Protein AF-A0A813EES3-F1 (afdb_monomer_lite)

Structure (mmCIF, N/CA/C/O backbone):
data_AF-A0A813EES3-F1
#
_entry.id   AF-A0A813EES3-F1
#
loop_
_atom_site.group_PDB
_atom_site.id
_atom_site.type_symbol
_atom_site.label_atom_id
_atom_site.label_alt_id
_atom_site.label_comp_id
_atom_site.label_asym_id
_atom_site.label_entity_id
_atom_site.label_seq_id
_atom_site.pdbx_PDB_ins_code
_atom_site.Cartn_x
_atom_site.Cartn_y
_atom_site.Cartn_z
_atom_site.occupancy
_atom_site.B_iso_or_equiv
_atom_site.auth_seq_id
_atom_site.auth_comp_id
_atom_site.auth_asym_id
_atom_site.auth_atom_id
_atom_site.pdbx_PDB_model_num
ATOM 1 N N . ALA A 1 1 ? 25.832 -0.427 9.558 1.00 62.94 1 ALA A N 1
ATOM 2 C CA . ALA A 1 1 ? 24.794 -1.288 8.949 1.00 62.94 1 ALA A CA 1
ATOM 3 C C . ALA A 1 1 ? 24.443 -0.876 7.512 1.00 62.94 1 ALA A C 1
ATOM 5 O O . ALA A 1 1 ? 24.425 -1.742 6.654 1.00 62.94 1 ALA A O 1
ATOM 6 N N . TYR A 1 2 ? 24.227 0.412 7.209 1.00 74.06 2 TYR A N 1
ATOM 7 C CA . TYR A 1 2 ? 23.695 0.846 5.900 1.00 74.06 2 TYR A CA 1
ATOM 8 C C . TYR A 1 2 ? 24.726 1.244 4.830 1.00 74.06 2 TYR A C 1
ATOM 10 O O . TYR A 1 2 ? 24.347 1.610 3.726 1.00 74.06 2 TYR A O 1
ATOM 18 N N . GLN A 1 3 ? 26.027 1.151 5.116 1.00 77.00 3 GLN A N 1
ATOM 19 C CA . GLN A 1 3 ? 27.088 1.661 4.231 1.00 77.00 3 GLN A CA 1
ATOM 20 C C . GLN A 1 3 ? 27.176 0.935 2.871 1.00 77.00 3 GLN A C 1
ATOM 22 O O . GLN A 1 3 ? 27.699 1.491 1.913 1.00 77.00 3 GLN A O 1
ATOM 27 N N . MET A 1 4 ? 26.636 -0.287 2.783 1.00 81.75 4 MET A N 1
ATOM 28 C CA . MET A 1 4 ? 26.592 -1.101 1.560 1.00 81.75 4 MET A CA 1
ATOM 29 C C . MET A 1 4 ? 25.193 -1.180 0.927 1.00 81.75 4 MET A C 1
ATOM 31 O O . MET A 1 4 ? 25.027 -1.849 -0.094 1.00 81.75 4 MET A O 1
ATOM 35 N N . ALA A 1 5 ? 24.181 -0.536 1.520 1.00 79.38 5 ALA A N 1
ATOM 36 C CA . ALA A 1 5 ? 22.830 -0.546 0.975 1.00 79.38 5 ALA A CA 1
ATOM 37 C C . ALA A 1 5 ? 22.807 0.258 -0.330 1.00 79.38 5 ALA A C 1
ATOM 39 O O . ALA A 1 5 ? 23.158 1.436 -0.356 1.00 79.38 5 ALA A O 1
ATOM 40 N N . LYS A 1 6 ? 22.415 -0.390 -1.428 1.00 83.69 6 LYS A N 1
ATOM 41 C CA . LYS A 1 6 ? 22.289 0.261 -2.732 1.00 83.69 6 LYS A CA 1
ATOM 42 C C . LYS A 1 6 ? 20.829 0.573 -2.999 1.00 83.69 6 LYS A C 1
ATOM 44 O O . LYS A 1 6 ? 19.969 -0.285 -2.814 1.00 83.69 6 LYS A O 1
ATOM 49 N N . THR A 1 7 ? 20.563 1.785 -3.474 1.00 87.06 7 THR A N 1
ATOM 50 C CA . THR A 1 7 ? 19.228 2.168 -3.930 1.00 87.06 7 THR A CA 1
ATOM 51 C C . THR A 1 7 ? 18.819 1.282 -5.110 1.00 87.06 7 THR A C 1
ATOM 53 O O . THR A 1 7 ? 19.596 1.146 -6.060 1.00 87.06 7 THR A O 1
ATOM 56 N N . PRO A 1 8 ? 17.622 0.677 -5.088 1.00 89.12 8 PRO A N 1
ATOM 57 C CA . PRO A 1 8 ? 17.163 -0.170 -6.177 1.00 89.12 8 PRO A CA 1
ATOM 58 C C . PRO A 1 8 ? 16.647 0.675 -7.349 1.00 89.12 8 PRO A C 1
ATOM 60 O O . PRO A 1 8 ? 15.485 1.076 -7.390 1.00 89.12 8 PRO A O 1
ATOM 63 N N . PHE A 1 9 ? 17.512 0.926 -8.330 1.00 92.31 9 PHE A N 1
ATOM 64 C CA . PHE A 1 9 ? 17.170 1.616 -9.576 1.00 92.31 9 PHE A CA 1
ATOM 65 C C . PHE A 1 9 ? 17.667 0.833 -10.796 1.00 92.31 9 PHE A C 1
ATOM 67 O O . PHE A 1 9 ? 18.592 0.024 -10.700 1.00 92.31 9 PHE A O 1
ATOM 74 N N . ILE A 1 10 ? 17.063 1.091 -11.952 1.00 92.25 10 ILE A N 1
ATOM 75 C CA . ILE A 1 10 ? 17.519 0.610 -13.259 1.00 92.25 10 ILE A CA 1
ATOM 76 C C . ILE A 1 10 ? 17.989 1.785 -14.119 1.00 92.25 10 ILE A C 1
ATOM 78 O O . ILE A 1 10 ? 17.533 2.919 -13.952 1.00 92.25 10 ILE A O 1
ATOM 82 N N . ARG A 1 11 ? 18.917 1.513 -15.040 1.00 94.62 11 ARG A N 1
ATOM 83 C CA . ARG A 1 11 ? 19.349 2.463 -16.073 1.00 94.62 11 ARG A CA 1
ATOM 84 C C . ARG A 1 11 ? 18.570 2.199 -17.355 1.00 94.62 11 ARG A C 1
ATOM 86 O O . ARG A 1 11 ? 18.394 1.047 -17.741 1.00 94.62 11 ARG A O 1
ATOM 93 N N . THR A 1 12 ? 18.139 3.261 -18.013 1.00 89.88 12 THR A N 1
ATOM 94 C CA . THR A 1 12 ? 17.438 3.235 -19.297 1.00 89.88 12 THR A CA 1
ATOM 95 C C . THR A 1 12 ? 18.157 4.154 -20.283 1.00 89.88 12 THR A C 1
ATOM 97 O O . THR A 1 12 ? 19.022 4.942 -19.898 1.00 89.88 12 THR A O 1
ATOM 100 N N . ASN A 1 13 ? 17.759 4.117 -21.556 1.00 91.19 13 ASN A N 1
ATOM 101 C CA . ASN A 1 13 ? 18.277 5.043 -22.570 1.00 91.19 13 ASN A CA 1
ATOM 102 C C . ASN A 1 13 ? 17.920 6.518 -22.283 1.00 91.19 13 ASN A C 1
ATOM 104 O O . ASN A 1 13 ? 18.444 7.405 -22.946 1.00 91.19 13 ASN A O 1
ATOM 108 N N . GLN A 1 14 ? 17.013 6.778 -21.334 1.00 90.94 14 GLN A N 1
ATOM 109 C CA . GLN A 1 14 ? 16.528 8.111 -20.959 1.00 90.94 14 GLN A CA 1
ATOM 110 C C . GLN A 1 14 ? 17.001 8.552 -19.561 1.00 90.94 14 GLN A C 1
ATOM 112 O O . GLN A 1 14 ? 16.668 9.650 -19.127 1.00 90.94 14 GLN A O 1
ATOM 117 N N . GLY A 1 15 ? 17.762 7.722 -18.834 1.00 91.75 15 GLY A N 1
ATOM 118 C CA . GLY A 1 15 ? 18.261 8.056 -17.498 1.00 91.75 15 GLY A CA 1
ATOM 119 C C . GLY A 1 15 ? 18.135 6.910 -16.496 1.00 91.75 15 GLY A C 1
ATOM 120 O O . GLY A 1 15 ? 18.504 5.773 -16.787 1.00 91.75 15 GLY A O 1
ATOM 121 N N . VAL A 1 16 ? 17.661 7.216 -15.286 1.00 91.25 16 VAL A N 1
ATOM 122 C CA . VAL A 1 16 ? 17.441 6.239 -14.207 1.00 91.25 16 VAL A CA 1
ATOM 123 C C . VAL A 1 16 ? 15.991 6.265 -13.745 1.00 91.25 16 VAL A C 1
ATOM 125 O O . VAL A 1 16 ? 15.366 7.321 -13.717 1.00 91.25 16 VAL A O 1
ATOM 128 N N . MET A 1 17 ? 15.465 5.110 -13.352 1.00 87.88 17 MET A N 1
ATOM 129 C CA . MET A 1 17 ? 14.155 4.999 -12.705 1.00 87.88 17 MET A CA 1
ATOM 130 C C . MET A 1 17 ? 14.199 3.954 -11.583 1.00 87.88 17 MET A C 1
ATOM 132 O O . MET A 1 17 ? 15.073 3.080 -11.619 1.00 87.88 17 MET A O 1
ATOM 136 N N . PRO A 1 18 ? 13.290 4.007 -10.590 1.00 88.62 18 PRO A N 1
ATOM 137 C CA . PRO A 1 18 ? 13.173 2.955 -9.583 1.00 88.62 18 PRO A CA 1
ATOM 138 C C . PRO A 1 18 ? 13.008 1.586 -10.244 1.00 88.62 18 PRO A C 1
ATOM 140 O O . PRO A 1 18 ? 12.364 1.475 -11.285 1.00 88.62 18 PRO A O 1
ATOM 143 N N . ASN A 1 19 ? 13.600 0.544 -9.661 1.00 91.00 19 ASN A N 1
ATOM 144 C CA . ASN A 1 19 ? 13.419 -0.812 -10.167 1.00 91.00 19 ASN A CA 1
ATOM 145 C C . ASN A 1 19 ? 12.031 -1.333 -9.738 1.00 91.00 19 ASN A C 1
ATOM 147 O O . ASN A 1 19 ? 11.871 -1.645 -8.556 1.00 91.00 19 ASN A O 1
ATOM 151 N N . PRO A 1 20 ? 11.054 -1.476 -10.658 1.00 88.88 20 PRO A N 1
ATOM 152 C CA . PRO A 1 20 ? 9.686 -1.869 -10.306 1.00 88.88 20 PRO A CA 1
ATOM 153 C C . PRO A 1 20 ? 9.598 -3.295 -9.750 1.00 88.88 20 PRO A C 1
ATOM 155 O O . PRO A 1 20 ? 8.639 -3.631 -9.066 1.00 88.88 20 PRO A O 1
ATOM 158 N N . ASN A 1 21 ? 10.608 -4.124 -10.027 1.00 89.44 21 ASN A N 1
ATOM 159 C CA . ASN A 1 21 ? 10.651 -5.532 -9.642 1.00 89.44 21 ASN A CA 1
ATOM 160 C C . ASN A 1 21 ? 11.487 -5.775 -8.378 1.00 89.44 21 ASN A C 1
ATOM 162 O O . ASN A 1 21 ? 11.695 -6.921 -7.984 1.00 89.44 21 ASN A O 1
ATOM 166 N N . HIS A 1 22 ? 12.043 -4.725 -7.768 1.00 91.06 22 HIS A N 1
ATOM 167 C CA . HIS A 1 22 ? 12.802 -4.892 -6.538 1.00 91.06 22 HIS A CA 1
ATOM 168 C C . HIS A 1 22 ? 11.862 -5.081 -5.349 1.00 91.06 22 HIS A C 1
ATOM 170 O O . HIS A 1 22 ? 10.852 -4.395 -5.239 1.00 91.06 22 HIS A O 1
ATOM 176 N N . ARG A 1 23 ? 12.255 -5.938 -4.404 1.00 89.75 23 ARG A N 1
ATOM 177 C CA . ARG A 1 23 ? 11.426 -6.325 -3.258 1.00 89.75 23 ARG A CA 1
ATOM 178 C C . ARG A 1 23 ? 10.936 -5.150 -2.404 1.00 89.75 23 ARG A C 1
ATOM 180 O O . ARG A 1 23 ? 9.786 -5.128 -2.006 1.00 89.75 23 ARG A O 1
ATOM 187 N N . VAL A 1 24 ? 11.790 -4.148 -2.178 1.00 86.62 24 VAL A N 1
ATOM 188 C CA . VAL A 1 24 ? 11.402 -2.895 -1.486 1.00 86.62 24 VAL A CA 1
ATOM 189 C C . VAL A 1 24 ? 10.234 -2.194 -2.186 1.00 86.62 24 VAL A C 1
ATOM 191 O O . VAL A 1 24 ? 9.426 -1.561 -1.533 1.00 86.62 24 VAL A O 1
ATOM 194 N N . VAL A 1 25 ? 10.121 -2.303 -3.510 1.00 86.69 25 VAL A N 1
ATOM 195 C CA . VAL A 1 25 ? 8.997 -1.722 -4.253 1.00 86.69 25 VAL A CA 1
ATOM 196 C C . VAL A 1 25 ? 7.794 -2.662 -4.235 1.00 86.69 25 VAL A C 1
ATOM 198 O O . VAL A 1 25 ? 6.679 -2.224 -3.984 1.00 86.69 25 VAL A O 1
ATOM 201 N N . THR A 1 26 ? 7.984 -3.955 -4.488 1.00 87.19 26 THR A N 1
ATOM 202 C CA . THR A 1 26 ? 6.850 -4.884 -4.592 1.00 87.19 26 THR A CA 1
ATOM 203 C C . THR A 1 26 ? 6.183 -5.156 -3.245 1.00 87.19 26 THR A C 1
ATOM 205 O O . THR A 1 26 ? 4.955 -5.130 -3.160 1.00 87.19 26 THR A O 1
ATOM 208 N N . ASP A 1 27 ? 6.972 -5.375 -2.194 1.00 89.44 27 ASP A N 1
ATOM 209 C CA . ASP A 1 27 ? 6.471 -5.787 -0.882 1.00 89.44 27 ASP A CA 1
ATOM 210 C C . ASP A 1 27 ? 5.969 -4.577 -0.086 1.00 89.44 27 ASP A C 1
ATOM 212 O O . ASP A 1 27 ? 4.846 -4.610 0.417 1.00 89.44 27 ASP A O 1
ATOM 216 N N . ASP A 1 28 ? 6.742 -3.484 -0.015 1.00 88.62 28 ASP A N 1
ATOM 217 C CA . ASP A 1 28 ? 6.363 -2.331 0.817 1.00 88.62 28 ASP A CA 1
ATOM 218 C C . ASP A 1 28 ? 5.110 -1.626 0.284 1.00 88.62 28 ASP A C 1
ATOM 220 O O . ASP A 1 28 ? 4.402 -0.983 1.053 1.00 88.62 28 ASP A O 1
ATOM 224 N N . ILE A 1 29 ? 4.790 -1.755 -1.008 1.00 90.44 29 ILE A N 1
ATOM 225 C CA . ILE A 1 29 ? 3.579 -1.159 -1.580 1.00 90.44 29 ILE A CA 1
ATOM 226 C C . ILE A 1 29 ? 2.374 -2.063 -1.362 1.00 90.44 29 ILE A C 1
ATOM 228 O O . ILE A 1 29 ? 1.405 -1.636 -0.731 1.00 90.44 29 ILE A O 1
ATOM 232 N N . GLY A 1 30 ? 2.423 -3.302 -1.857 1.00 87.44 30 GLY A N 1
ATOM 233 C CA . GLY A 1 30 ? 1.277 -4.205 -1.791 1.00 87.44 30 GLY A CA 1
ATOM 234 C C . GLY A 1 30 ? 0.988 -4.690 -0.370 1.00 87.44 30 GLY A C 1
ATOM 235 O O . GLY A 1 30 ? -0.152 -4.647 0.086 1.00 87.44 30 GLY A O 1
ATOM 236 N N . TRP A 1 31 ? 2.021 -5.135 0.345 1.00 87.88 31 TRP A N 1
ATOM 237 C CA . TRP A 1 31 ? 1.889 -5.749 1.672 1.00 87.88 31 TRP A CA 1
ATOM 238 C C . TRP A 1 31 ? 2.209 -4.780 2.818 1.00 87.88 31 TRP A C 1
ATOM 240 O O . TRP A 1 31 ? 1.923 -5.089 3.972 1.00 87.88 31 TRP A O 1
ATOM 250 N N . GLY A 1 32 ? 2.766 -3.605 2.515 1.00 92.19 32 GLY A N 1
ATOM 251 C CA . GLY A 1 32 ? 2.981 -2.522 3.474 1.00 92.19 32 GLY A CA 1
ATOM 252 C C . GLY A 1 32 ? 1.902 -1.443 3.382 1.00 92.19 32 GLY A C 1
ATOM 253 O O . GLY A 1 32 ? 0.924 -1.454 4.128 1.00 92.19 32 GLY A O 1
ATOM 254 N N . LEU A 1 33 ? 2.075 -0.489 2.466 1.00 94.94 33 LEU A N 1
ATOM 255 C CA . LEU A 1 33 ? 1.247 0.713 2.377 1.00 94.94 33 LEU A CA 1
ATOM 256 C C . LEU A 1 33 ? -0.226 0.406 2.092 1.00 94.94 33 LEU A C 1
ATOM 258 O O . LEU A 1 33 ? -1.091 0.974 2.755 1.00 94.94 33 LEU A O 1
ATOM 262 N N . CYS A 1 34 ? -0.540 -0.492 1.152 1.00 95.50 34 CYS A N 1
ATOM 263 C CA . CYS A 1 34 ? -1.938 -0.829 0.866 1.00 95.50 34 CYS A CA 1
ATOM 264 C C . CYS A 1 34 ? -2.610 -1.534 2.053 1.00 95.50 34 CYS A C 1
ATOM 266 O O . CYS A 1 34 ? -3.767 -1.248 2.356 1.00 95.50 34 CYS A O 1
ATOM 268 N N . ALA A 1 35 ? -1.886 -2.395 2.774 1.00 93.81 35 ALA A N 1
ATOM 269 C CA . ALA A 1 35 ? -2.400 -3.036 3.982 1.00 93.81 35 ALA A CA 1
ATOM 270 C C . ALA A 1 35 ? -2.692 -2.006 5.092 1.00 93.81 35 ALA A C 1
ATOM 272 O O . ALA A 1 35 ? -3.766 -2.027 5.692 1.00 93.81 35 ALA A O 1
ATOM 273 N N . LEU A 1 36 ? -1.787 -1.046 5.315 1.00 94.06 36 LEU A N 1
ATOM 274 C CA . LEU A 1 36 ? -1.988 0.037 6.286 1.00 94.06 36 LEU A CA 1
ATOM 275 C C . LEU A 1 36 ? -3.172 0.938 5.920 1.00 94.06 36 LEU A C 1
ATOM 277 O O . LEU A 1 36 ? -3.973 1.282 6.789 1.00 94.06 36 LEU A O 1
ATOM 281 N N . VAL A 1 37 ? -3.320 1.287 4.640 1.00 95.06 37 VAL A N 1
ATOM 282 C CA . VAL A 1 37 ? -4.474 2.062 4.160 1.00 95.06 37 VAL A CA 1
ATOM 283 C C . VAL A 1 37 ? -5.775 1.271 4.324 1.00 95.06 37 VAL A C 1
ATOM 285 O O . VAL A 1 37 ? -6.786 1.852 4.701 1.00 95.06 37 VAL A O 1
ATOM 288 N N . SER A 1 38 ? -5.763 -0.048 4.120 1.00 94.38 38 SER A N 1
ATOM 289 C CA . SER A 1 38 ? -6.938 -0.892 4.358 1.00 94.38 38 SER A CA 1
ATOM 290 C C . SER A 1 38 ? -7.351 -0.917 5.830 1.00 94.38 38 SER A C 1
ATOM 292 O O . SER A 1 38 ? -8.534 -0.759 6.129 1.00 94.38 38 SER A O 1
ATOM 294 N N . ILE A 1 39 ? -6.395 -1.035 6.758 1.00 91.94 39 ILE A N 1
ATOM 295 C CA . ILE A 1 39 ? -6.662 -0.917 8.202 1.00 91.94 39 ILE A CA 1
ATOM 296 C C . ILE A 1 39 ? -7.272 0.451 8.521 1.00 91.94 39 ILE A C 1
ATOM 298 O O . ILE A 1 39 ? -8.280 0.530 9.220 1.00 91.94 39 ILE A O 1
ATOM 302 N N . ALA A 1 40 ? -6.689 1.521 7.986 1.00 92.00 40 ALA A N 1
ATOM 303 C CA . ALA A 1 40 ? -7.167 2.882 8.188 1.00 92.00 40 ALA A CA 1
ATOM 304 C C . ALA A 1 40 ? -8.617 3.074 7.699 1.00 92.00 40 ALA A C 1
ATOM 306 O O . ALA A 1 40 ? -9.473 3.505 8.466 1.00 92.00 40 ALA A O 1
ATOM 307 N N . GLU A 1 41 ? -8.945 2.639 6.476 1.00 91.25 41 GLU A N 1
ATOM 308 C CA . GLU A 1 41 ? -10.317 2.712 5.942 1.00 91.25 41 GLU A CA 1
ATOM 309 C C . GLU A 1 41 ? -11.333 1.959 6.824 1.00 91.25 41 GLU A C 1
ATOM 311 O O . GLU A 1 41 ? -12.481 2.383 6.963 1.00 91.25 41 GLU A O 1
ATOM 316 N N . ARG A 1 42 ? -10.925 0.857 7.467 1.00 89.06 42 ARG A N 1
ATOM 317 C CA . ARG A 1 42 ? -11.768 0.102 8.413 1.00 89.06 42 ARG A CA 1
ATOM 318 C C . ARG A 1 42 ? -11.964 0.825 9.746 1.00 89.06 42 ARG A C 1
ATOM 320 O O . ARG A 1 42 ? -13.066 0.810 10.300 1.00 89.06 42 ARG A O 1
ATOM 327 N N . LEU A 1 43 ? -10.918 1.463 10.258 1.00 87.38 43 LEU A N 1
ATOM 328 C CA . LEU A 1 43 ? -10.991 2.286 11.465 1.00 87.38 43 LEU A CA 1
ATOM 329 C C . LEU A 1 43 ? -11.892 3.512 11.253 1.00 87.38 43 LEU A C 1
ATOM 331 O O . LEU A 1 43 ? -12.696 3.822 12.133 1.00 87.38 43 LEU A O 1
ATOM 335 N N . GLU A 1 44 ? -11.858 4.126 10.068 1.00 87.25 44 GLU A N 1
ATOM 336 C CA . GLU A 1 44 ? -12.748 5.237 9.702 1.00 87.25 44 GLU A CA 1
ATOM 337 C C . GLU A 1 44 ? -14.226 4.833 9.720 1.00 87.25 44 GLU A C 1
ATOM 339 O O . GLU A 1 44 ? -15.052 5.567 10.263 1.00 87.25 44 GLU A O 1
ATOM 344 N N . VAL A 1 45 ? -14.570 3.638 9.216 1.00 85.62 45 VAL A N 1
ATOM 345 C CA . VAL A 1 45 ? -15.938 3.080 9.320 1.00 85.62 45 VAL A CA 1
ATOM 346 C C . VAL A 1 45 ? -16.378 2.931 10.782 1.00 85.62 45 VAL A C 1
ATOM 348 O O . VAL A 1 45 ? -17.563 3.042 11.087 1.00 85.62 45 VAL A O 1
ATOM 351 N N . SER A 1 46 ? -15.424 2.729 11.692 1.00 83.44 46 SER A N 1
ATOM 352 C CA 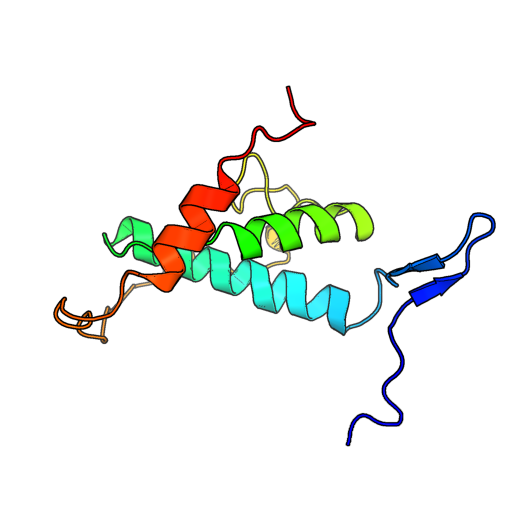. SER A 1 46 ? -15.659 2.613 13.135 1.00 83.44 46 SER A CA 1
ATOM 353 C C . SER A 1 46 ? -15.598 3.962 13.873 1.00 83.44 46 SER A C 1
ATOM 355 O O . SER A 1 46 ? -15.640 3.993 15.102 1.00 83.44 46 SER A O 1
ATOM 357 N N . GLY A 1 47 ? -15.495 5.082 13.148 1.00 82.69 47 GLY A N 1
ATOM 358 C CA . GLY A 1 47 ? -15.469 6.438 13.704 1.00 82.69 47 GLY A CA 1
ATOM 359 C C . GLY A 1 47 ? -14.100 6.916 14.198 1.00 82.69 47 GLY A C 1
ATOM 360 O O . GLY A 1 47 ? -14.020 7.966 14.835 1.00 82.69 47 GLY A O 1
ATOM 361 N N . ILE A 1 48 ? -13.020 6.182 13.918 1.00 84.31 48 ILE A N 1
ATOM 362 C CA . ILE A 1 48 ? -11.651 6.574 14.272 1.00 84.31 48 ILE A CA 1
ATOM 363 C C . ILE A 1 48 ? -11.004 7.224 13.049 1.00 84.31 48 ILE A C 1
ATOM 365 O O . ILE A 1 48 ? -10.760 6.562 12.047 1.00 84.31 48 ILE A O 1
ATOM 369 N N . SER A 1 49 ? -10.712 8.523 13.138 1.00 86.62 49 SER A N 1
ATOM 370 C CA . SER A 1 49 ? -10.041 9.249 12.055 1.00 86.62 49 SER A CA 1
ATOM 371 C C . SER A 1 49 ? -8.597 8.775 11.886 1.00 86.62 49 SER A C 1
ATOM 373 O O . SER A 1 49 ? -7.824 8.764 12.849 1.00 86.62 49 SER A O 1
ATOM 375 N N . THR A 1 50 ? -8.229 8.407 10.660 1.00 88.31 50 THR A N 1
ATOM 376 C CA . THR A 1 50 ? -6.892 7.913 10.315 1.00 88.31 50 THR A CA 1
ATOM 377 C C . THR A 1 50 ? -6.371 8.615 9.061 1.00 88.31 50 THR A C 1
ATOM 379 O O . THR A 1 50 ? -6.610 8.156 7.943 1.00 88.31 50 THR A O 1
ATOM 382 N N . PRO A 1 51 ? -5.638 9.729 9.202 1.00 89.56 51 PRO A N 1
ATOM 383 C CA . PRO A 1 51 ? -5.142 10.466 8.050 1.00 89.56 51 PRO A CA 1
ATOM 384 C C . PRO A 1 51 ? -4.146 9.619 7.254 1.00 89.56 51 PRO A C 1
ATOM 386 O O . PRO A 1 51 ? -3.151 9.113 7.775 1.00 89.56 51 PRO A O 1
ATOM 389 N N . THR A 1 52 ? -4.438 9.437 5.966 1.00 93.62 52 THR A N 1
ATOM 390 C CA . THR A 1 52 ? -3.709 8.519 5.072 1.00 93.62 52 THR A CA 1
ATOM 391 C C . THR A 1 52 ? -3.141 9.206 3.832 1.00 93.62 52 THR A C 1
ATOM 393 O O . THR A 1 52 ? -2.622 8.535 2.939 1.00 93.62 52 THR A O 1
ATOM 396 N N . THR A 1 53 ? -3.190 10.539 3.777 1.00 90.56 53 THR A N 1
ATOM 397 C CA . THR A 1 53 ? -2.852 11.355 2.602 1.00 90.56 53 THR A CA 1
ATOM 398 C C . THR A 1 53 ? -1.482 11.006 2.013 1.00 90.56 53 THR A C 1
ATOM 400 O O . THR A 1 53 ? -1.386 10.655 0.838 1.00 90.56 53 THR A O 1
ATOM 403 N N . MET A 1 54 ? -0.429 10.990 2.840 1.00 91.94 54 MET A N 1
ATOM 404 C CA . MET A 1 54 ? 0.935 10.658 2.397 1.00 91.94 54 MET A CA 1
ATOM 405 C C . MET A 1 54 ? 1.073 9.212 1.905 1.00 91.94 54 MET A C 1
ATOM 407 O O . MET A 1 54 ? 1.726 8.964 0.892 1.00 91.94 54 MET A O 1
ATOM 411 N N . MET A 1 55 ? 0.435 8.249 2.580 1.00 94.31 55 MET A N 1
ATOM 412 C CA . MET A 1 55 ? 0.470 6.844 2.155 1.00 94.31 55 MET A CA 1
ATOM 413 C C . MET A 1 55 ? -0.202 6.669 0.792 1.00 94.31 55 MET A C 1
ATOM 415 O O . MET A 1 55 ? 0.345 5.998 -0.081 1.00 94.31 55 MET A O 1
ATOM 419 N N . ARG A 1 56 ? -1.347 7.327 0.576 1.00 95.00 56 ARG A N 1
ATOM 420 C CA . ARG A 1 56 ? -2.064 7.286 -0.704 1.00 95.00 56 ARG A CA 1
ATOM 421 C C . ARG A 1 56 ? -1.246 7.905 -1.837 1.00 95.00 56 ARG A C 1
ATOM 423 O O . ARG A 1 56 ? -1.153 7.296 -2.897 1.00 95.00 56 ARG A O 1
ATOM 430 N N . MET A 1 57 ? -0.571 9.031 -1.596 1.00 94.06 57 MET A N 1
ATOM 431 C CA . MET A 1 57 ? 0.335 9.641 -2.582 1.00 94.06 57 MET A CA 1
ATOM 432 C C . MET A 1 57 ? 1.485 8.705 -2.982 1.00 94.06 57 MET A C 1
ATOM 434 O O . MET A 1 57 ? 1.812 8.586 -4.164 1.00 94.06 57 MET A O 1
ATOM 438 N N . LEU A 1 58 ? 2.089 8.010 -2.014 1.00 93.50 58 LEU A N 1
ATOM 439 C CA . LEU A 1 58 ? 3.162 7.051 -2.287 1.00 93.50 58 LEU A CA 1
ATOM 440 C C . LEU A 1 58 ? 2.667 5.840 -3.087 1.00 93.50 58 LEU A C 1
ATOM 442 O O . LEU A 1 58 ? 3.375 5.396 -3.994 1.00 93.50 58 LEU A O 1
ATOM 446 N N . ILE A 1 59 ? 1.467 5.329 -2.793 1.00 95.06 59 ILE A N 1
ATOM 447 C CA . ILE A 1 59 ? 0.846 4.239 -3.559 1.00 95.06 59 ILE A CA 1
ATOM 448 C C . ILE A 1 59 ? 0.550 4.697 -4.994 1.00 95.06 59 ILE A C 1
ATOM 450 O O . ILE A 1 59 ? 0.930 4.005 -5.936 1.00 95.06 59 ILE A O 1
ATOM 454 N N . GLU A 1 60 ? -0.053 5.876 -5.180 1.00 94.62 60 GLU A N 1
ATOM 455 C CA . GLU A 1 60 ? -0.377 6.426 -6.506 1.00 94.62 60 GLU A CA 1
ATOM 456 C C . GLU A 1 60 ? 0.866 6.618 -7.385 1.00 94.62 60 GLU A C 1
ATOM 458 O O . GLU A 1 60 ? 0.827 6.382 -8.597 1.00 94.62 60 GLU A O 1
ATOM 463 N N . TRP A 1 61 ? 1.986 7.037 -6.794 1.00 92.75 61 TRP A N 1
ATOM 464 C CA . TRP A 1 61 ? 3.251 7.152 -7.513 1.00 92.75 61 TRP A CA 1
ATOM 465 C C . TRP A 1 61 ? 3.813 5.777 -7.904 1.00 92.75 61 TRP A C 1
ATOM 467 O O . TRP A 1 61 ? 4.153 5.559 -9.070 1.00 92.75 61 TRP A O 1
ATOM 477 N N . HIS A 1 62 ? 3.867 4.825 -6.968 1.00 92.44 62 HIS A N 1
ATOM 478 C CA . HIS A 1 62 ? 4.443 3.504 -7.229 1.00 92.44 62 HIS A CA 1
ATOM 479 C C . HIS A 1 62 ? 3.598 2.645 -8.164 1.00 92.44 62 HIS A C 1
ATOM 481 O O . H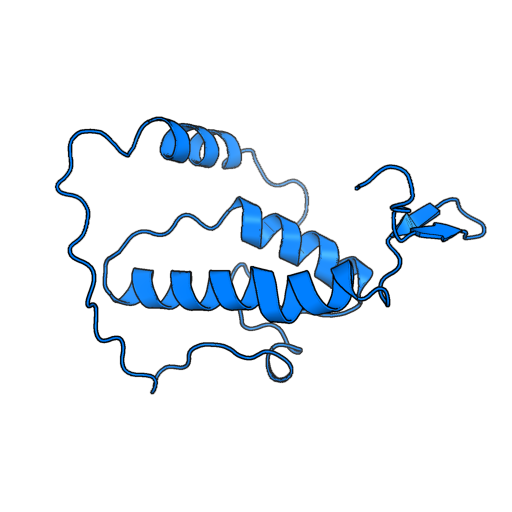IS A 1 62 ? 4.161 1.966 -9.021 1.00 92.44 62 HIS A O 1
ATOM 487 N N . GLN A 1 63 ? 2.267 2.684 -8.061 1.00 93.19 63 GLN A N 1
ATOM 488 C CA . GLN A 1 63 ? 1.400 1.863 -8.909 1.00 93.19 63 GLN A CA 1
ATOM 489 C C . GLN A 1 63 ? 1.622 2.185 -10.400 1.00 93.19 63 GLN A C 1
ATOM 491 O O . GLN A 1 63 ? 1.690 1.275 -11.224 1.00 93.19 63 GLN A O 1
ATOM 496 N N . LYS A 1 64 ? 1.891 3.459 -10.736 1.00 92.56 64 LYS A N 1
ATOM 497 C CA . LYS A 1 64 ? 2.266 3.889 -12.096 1.00 92.56 64 LYS A CA 1
ATOM 498 C C . LYS A 1 64 ? 3.591 3.276 -12.550 1.00 92.56 64 LYS A C 1
ATOM 500 O O . LYS A 1 64 ? 3.687 2.812 -13.681 1.00 92.56 64 LYS A O 1
ATOM 505 N N . ILE A 1 65 ? 4.595 3.244 -11.672 1.00 90.25 65 ILE A N 1
ATOM 506 C CA . ILE A 1 65 ? 5.909 2.637 -11.952 1.00 90.25 65 ILE A CA 1
ATOM 507 C C . ILE A 1 65 ? 5.785 1.122 -12.153 1.00 90.25 65 ILE A C 1
ATOM 509 O O . ILE A 1 65 ? 6.461 0.553 -13.007 1.00 90.25 65 ILE A O 1
ATOM 513 N N . MET A 1 66 ? 4.911 0.476 -11.383 1.00 91.25 66 MET A N 1
ATOM 514 C CA . MET A 1 66 ? 4.673 -0.967 -11.432 1.00 91.25 66 MET A CA 1
ATOM 515 C C . MET A 1 66 ? 3.735 -1.392 -12.572 1.00 91.25 66 MET A C 1
ATOM 517 O O . MET A 1 66 ? 3.608 -2.586 -12.828 1.00 91.25 66 MET A O 1
ATOM 521 N N . GLY A 1 67 ? 3.057 -0.449 -13.238 1.00 93.06 67 GLY A N 1
ATOM 522 C CA . GLY A 1 67 ? 2.012 -0.757 -14.220 1.00 93.06 67 GLY A CA 1
ATOM 523 C C . GLY A 1 67 ? 0.750 -1.377 -13.606 1.00 93.06 67 GLY A C 1
ATOM 524 O O . GLY A 1 67 ? 0.000 -2.061 -14.304 1.00 93.06 67 GLY A O 1
ATOM 525 N N . LYS A 1 68 ? 0.520 -1.141 -12.311 1.00 93.81 68 LYS A N 1
ATOM 526 C CA . LYS A 1 68 ? -0.607 -1.663 -11.531 1.00 93.81 68 LYS A CA 1
ATOM 527 C C . LYS A 1 68 ? -1.554 -0.544 -11.109 1.00 93.81 68 LYS A C 1
ATOM 529 O O . LYS A 1 68 ? -1.223 0.640 -11.166 1.00 93.81 68 LYS A O 1
ATOM 534 N N . GLU A 1 69 ? -2.734 -0.918 -10.650 1.00 95.88 69 GLU A N 1
ATOM 535 C CA . GLU A 1 69 ? -3.731 -0.013 -10.104 1.00 95.88 69 GLU A CA 1
ATOM 536 C C . GLU A 1 69 ? -4.329 -0.606 -8.826 1.00 95.88 69 GLU A C 1
ATOM 538 O O . GLU A 1 69 ? -5.159 -1.515 -8.859 1.00 95.88 69 GLU A O 1
ATOM 543 N N . TYR A 1 70 ? -3.887 -0.062 -7.690 1.00 96.06 70 TYR A N 1
ATOM 544 C CA . TYR A 1 70 ? -4.383 -0.411 -6.358 1.00 96.06 70 TYR A CA 1
ATOM 545 C C . TYR A 1 70 ? -5.342 0.662 -5.831 1.00 96.06 70 TYR A C 1
ATOM 547 O O . TYR A 1 70 ? -6.448 0.353 -5.384 1.00 96.06 70 TYR A O 1
ATOM 555 N N . LEU A 1 71 ? -4.963 1.940 -5.934 1.00 96.00 71 LEU A N 1
ATOM 556 C CA . LEU A 1 71 ? -5.870 3.052 -5.665 1.00 96.00 71 LEU A CA 1
ATOM 557 C C . LEU A 1 71 ? -6.600 3.474 -6.940 1.00 96.00 71 LEU A C 1
ATOM 559 O O . LEU A 1 71 ? -5.976 3.721 -7.973 1.00 96.00 71 LEU A O 1
ATOM 563 N N . TYR A 1 72 ? -7.922 3.615 -6.829 1.00 93.75 72 TYR A N 1
ATOM 564 C CA . TYR A 1 72 ? -8.793 4.162 -7.866 1.00 93.75 72 TYR A CA 1
ATOM 565 C C . TYR A 1 72 ? -9.794 5.156 -7.254 1.00 93.75 72 TYR A C 1
ATOM 567 O O . TYR A 1 72 ? -10.608 4.806 -6.390 1.00 93.75 72 TYR A O 1
ATOM 575 N N . ASN A 1 73 ? -9.719 6.419 -7.689 1.00 90.62 73 ASN A N 1
ATOM 576 C CA . ASN A 1 73 ? -10.366 7.592 -7.074 1.00 90.62 73 ASN A CA 1
ATOM 577 C C . ASN A 1 73 ? -10.127 7.674 -5.560 1.00 90.62 73 ASN A C 1
ATOM 579 O O . ASN A 1 73 ? -11.063 7.808 -4.770 1.00 90.62 73 ASN A O 1
ATOM 583 N N . GLY A 1 74 ? -8.865 7.523 -5.156 1.00 86.62 74 GLY A N 1
ATOM 584 C CA . GLY A 1 74 ? -8.447 7.670 -3.767 1.00 86.62 74 GLY A CA 1
ATOM 585 C C . GLY A 1 74 ? -8.876 6.545 -2.824 1.00 86.62 74 GLY A C 1
ATOM 586 O O . GLY A 1 74 ? -8.625 6.682 -1.635 1.00 86.62 74 GLY A O 1
ATOM 587 N N . LYS A 1 75 ? -9.470 5.443 -3.306 1.00 90.12 75 LYS A N 1
ATOM 588 C CA . LYS A 1 75 ? -9.843 4.262 -2.497 1.00 90.12 75 LYS A CA 1
ATOM 589 C C . LYS A 1 75 ? -9.159 2.992 -2.994 1.00 90.12 75 LYS A C 1
ATOM 591 O O . LYS A 1 75 ? -8.885 2.889 -4.191 1.00 90.12 75 LYS A O 1
ATOM 596 N N . LEU A 1 76 ? -8.927 2.023 -2.104 1.00 93.81 76 LEU A N 1
ATOM 597 C CA . LEU A 1 76 ? -8.370 0.703 -2.444 1.00 93.81 76 LEU A CA 1
ATOM 598 C C . LEU A 1 76 ? -9.405 -0.161 -3.177 1.00 93.81 76 LEU A C 1
ATOM 600 O O . LEU A 1 76 ? -10.062 -1.023 -2.599 1.00 93.81 76 LEU A O 1
ATOM 604 N N . ARG A 1 77 ? -9.597 0.133 -4.461 1.00 93.88 77 ARG A N 1
ATOM 605 C CA . ARG A 1 77 ? -10.573 -0.528 -5.340 1.00 93.88 77 ARG A CA 1
ATOM 606 C C . ARG A 1 77 ? -10.101 -0.610 -6.792 1.00 93.88 77 ARG A C 1
ATOM 608 O O . ARG A 1 77 ? -10.926 -0.699 -7.699 1.00 93.88 77 ARG A O 1
ATOM 615 N N . GLY A 1 78 ? -8.797 -0.478 -7.011 1.00 95.50 78 GLY A N 1
ATOM 616 C CA . GLY A 1 78 ? -8.200 -0.624 -8.329 1.00 95.50 78 GLY A CA 1
ATOM 617 C C . GLY A 1 78 ? -8.272 -2.066 -8.827 1.00 95.50 78 GLY A C 1
ATOM 618 O O . GLY A 1 78 ? -8.500 -3.005 -8.056 1.00 95.50 78 GLY A O 1
ATOM 619 N N . ARG A 1 79 ? -8.085 -2.249 -10.135 1.00 96.88 79 ARG A N 1
ATOM 620 C CA . ARG A 1 79 ? -8.227 -3.562 -10.792 1.00 96.88 79 ARG A CA 1
ATOM 621 C C . ARG A 1 79 ? -7.274 -4.644 -10.263 1.00 96.88 79 ARG A C 1
ATOM 623 O O . ARG A 1 79 ? -7.591 -5.821 -10.388 1.00 96.88 79 ARG A O 1
ATOM 630 N N . ASP A 1 80 ? -6.146 -4.257 -9.665 1.00 96.12 80 ASP A N 1
ATOM 631 C CA . ASP A 1 80 ? -5.106 -5.175 -9.186 1.00 96.12 80 ASP A CA 1
ATOM 632 C C . ASP A 1 80 ? -5.213 -5.451 -7.668 1.00 96.12 80 ASP A C 1
ATOM 634 O O . ASP A 1 80 ? -4.359 -6.115 -7.079 1.00 96.12 80 ASP A O 1
ATOM 638 N N . CYS A 1 81 ? -6.276 -4.982 -6.997 1.00 94.31 81 CYS A N 1
ATOM 639 C CA . CYS A 1 81 ? -6.478 -5.190 -5.556 1.00 94.31 81 CYS A CA 1
ATOM 640 C C . CYS A 1 81 ? -6.628 -6.661 -5.137 1.00 94.31 81 CYS A C 1
ATOM 642 O O . CYS A 1 81 ? -6.418 -6.968 -3.968 1.00 94.31 81 CYS A O 1
ATOM 644 N N . SER A 1 82 ? -6.964 -7.577 -6.051 1.00 93.38 82 SER A N 1
ATOM 645 C CA . SER A 1 82 ? -7.068 -9.012 -5.744 1.00 93.38 82 SER A CA 1
ATOM 646 C C . SER A 1 82 ? -5.732 -9.661 -5.369 1.00 93.38 82 SER A C 1
ATOM 648 O O . SER A 1 82 ? -5.719 -10.764 -4.834 1.00 93.38 82 SER A O 1
ATOM 650 N N . GLU A 1 83 ? -4.609 -9.004 -5.660 1.00 92.25 83 GLU A N 1
ATOM 651 C CA . GLU A 1 83 ? -3.269 -9.451 -5.261 1.00 92.25 83 GLU A CA 1
ATOM 652 C C . GLU A 1 83 ? -2.910 -9.067 -3.816 1.00 92.25 83 GLU A C 1
ATOM 654 O O . GLU A 1 83 ? -1.872 -9.481 -3.294 1.00 92.25 83 GLU A O 1
ATOM 659 N N . LEU A 1 84 ? -3.725 -8.217 -3.190 1.00 91.06 84 LEU A N 1
ATOM 660 C CA . LEU A 1 84 ? -3.449 -7.618 -1.894 1.00 91.06 84 LEU A CA 1
ATOM 661 C C . LEU A 1 84 ? -4.143 -8.394 -0.775 1.00 91.06 84 LEU A C 1
ATOM 663 O O . LEU A 1 84 ? -5.224 -8.954 -0.949 1.00 91.06 84 LEU A O 1
ATOM 667 N N . VAL A 1 85 ? -3.545 -8.357 0.413 1.00 87.50 85 VAL A N 1
ATOM 668 C CA . VAL A 1 85 ? -4.170 -8.858 1.641 1.00 87.50 85 VAL A CA 1
ATOM 669 C C . VAL A 1 85 ? -4.818 -7.671 2.345 1.00 87.50 85 VAL A C 1
ATOM 671 O O . VAL A 1 85 ? -4.157 -6.936 3.077 1.00 87.50 85 VAL A O 1
ATOM 674 N N . LEU A 1 86 ? -6.097 -7.440 2.054 1.00 90.44 86 LEU A N 1
ATOM 675 C CA . LEU A 1 86 ? -6.874 -6.329 2.606 1.00 90.44 86 LEU A CA 1
ATOM 676 C C . LEU A 1 86 ? -7.842 -6.835 3.675 1.00 90.44 86 LEU A C 1
ATOM 678 O O . LEU A 1 86 ? -8.388 -7.929 3.552 1.00 90.44 86 LEU A O 1
ATOM 682 N N . LEU A 1 87 ? -8.105 -6.006 4.682 1.00 88.44 87 LEU A N 1
ATOM 683 C CA . LEU A 1 87 ? -9.232 -6.214 5.583 1.00 88.44 87 LEU A CA 1
ATOM 684 C C . LEU A 1 87 ? -10.538 -6.009 4.816 1.00 88.44 87 LEU A C 1
ATOM 686 O O . LEU A 1 87 ? -10.775 -4.967 4.198 1.00 88.44 87 LEU A O 1
ATOM 690 N N . THR A 1 88 ? -11.402 -7.006 4.887 1.00 79.38 88 THR A N 1
ATOM 691 C CA . THR A 1 88 ? -12.685 -7.070 4.200 1.00 79.38 88 THR A CA 1
ATOM 692 C C . THR A 1 88 ? -13.843 -6.687 5.115 1.00 79.38 88 THR A C 1
ATOM 694 O O . THR A 1 88 ? -13.717 -6.605 6.334 1.00 79.38 88 THR A O 1
ATOM 697 N N . GLY A 1 89 ? -15.020 -6.499 4.506 1.00 75.06 89 GLY A N 1
ATOM 698 C CA . GLY A 1 89 ? -16.307 -6.322 5.183 1.00 75.06 89 GLY A CA 1
ATOM 699 C C . GLY A 1 89 ? -16.556 -7.298 6.335 1.00 75.06 89 GLY A C 1
ATOM 700 O O . GLY A 1 89 ? -17.030 -6.874 7.388 1.00 75.06 89 GLY A O 1
ATOM 701 N N . GLY A 1 90 ? -16.218 -8.571 6.114 1.00 78.31 90 GLY A N 1
ATOM 702 C CA . GLY A 1 90 ? -16.507 -9.682 7.020 1.00 78.31 90 GLY A CA 1
ATOM 703 C C . GLY A 1 90 ? -15.507 -9.866 8.158 1.00 78.31 90 GLY A C 1
ATOM 704 O O . GLY A 1 90 ? -15.779 -10.655 9.058 1.00 78.31 90 GLY A O 1
ATOM 705 N N . ASP A 1 91 ? -14.386 -9.145 8.150 1.00 81.81 91 ASP A N 1
ATOM 706 C CA . ASP A 1 91 ? -13.403 -9.235 9.225 1.00 81.81 91 ASP A CA 1
ATOM 707 C C . ASP A 1 91 ? -13.887 -8.438 10.442 1.00 81.81 91 ASP A C 1
ATOM 709 O O . ASP A 1 91 ? -14.134 -7.227 10.344 1.00 81.81 91 ASP A O 1
ATOM 713 N N . SER A 1 92 ? -14.040 -9.124 11.582 1.00 74.69 92 SER A N 1
ATOM 714 C CA . SER A 1 92 ? -14.428 -8.487 12.846 1.00 74.69 92 SER A CA 1
ATOM 715 C C . SER A 1 92 ? -13.366 -7.477 13.271 1.00 74.69 92 SER A C 1
ATOM 717 O O . SER A 1 92 ? -12.175 -7.789 13.309 1.00 74.69 92 SER A O 1
ATOM 719 N N . LEU A 1 93 ? -13.801 -6.263 13.606 1.00 71.31 93 LEU A N 1
ATOM 720 C CA . LEU A 1 93 ? -12.950 -5.222 14.176 1.00 71.31 93 LEU A CA 1
ATOM 721 C C . LEU A 1 93 ? -13.213 -5.149 15.679 1.00 71.31 93 LEU A C 1
ATOM 723 O O . LEU A 1 93 ? -13.951 -4.285 16.154 1.00 71.31 93 LEU A O 1
ATOM 727 N N . ASP A 1 94 ? -12.603 -6.055 16.436 1.00 74.19 94 ASP A N 1
ATOM 728 C CA . ASP A 1 94 ? -12.617 -5.962 17.892 1.00 74.19 94 ASP A CA 1
ATOM 729 C C . ASP A 1 94 ? -11.633 -4.863 18.320 1.00 74.19 94 ASP A C 1
ATOM 731 O O . ASP A 1 94 ? -10.422 -5.070 18.430 1.00 74.19 94 ASP A O 1
ATOM 735 N N . LEU A 1 95 ? -12.147 -3.645 18.511 1.00 67.25 95 LEU A N 1
ATOM 736 C CA . LEU A 1 95 ? -11.355 -2.494 18.944 1.00 67.25 95 LEU A CA 1
ATOM 737 C C . LEU A 1 95 ? -10.891 -2.682 20.396 1.00 67.25 95 LEU A C 1
ATOM 739 O O . LEU A 1 95 ? -11.574 -2.311 21.348 1.00 67.25 95 LEU A O 1
ATOM 743 N N . VAL A 1 96 ? -9.699 -3.251 20.569 1.00 71.06 96 VAL A N 1
ATOM 744 C CA . VAL A 1 96 ? -9.087 -3.492 21.889 1.00 71.06 96 VAL A CA 1
ATOM 745 C C . VAL A 1 96 ? -8.332 -2.283 22.453 1.00 71.06 96 VAL A C 1
ATOM 747 O O . VAL A 1 96 ? -8.040 -2.234 23.648 1.00 71.06 96 VAL A O 1
ATOM 750 N N . ALA A 1 97 ? -8.015 -1.288 21.621 1.00 57.97 97 ALA A N 1
ATOM 751 C CA . ALA A 1 97 ? -7.295 -0.091 22.042 1.00 57.97 97 ALA A CA 1
ATOM 752 C C . ALA A 1 97 ? -8.276 1.025 22.437 1.00 57.97 97 ALA A C 1
ATOM 754 O O . ALA A 1 97 ? -9.048 1.509 21.611 1.00 57.97 97 ALA A O 1
ATOM 755 N N . LYS A 1 98 ? -8.224 1.479 23.697 1.00 53.28 98 LYS A N 1
ATOM 756 C CA . LYS A 1 98 ? -8.870 2.739 24.094 1.00 53.28 98 LYS A CA 1
ATOM 757 C C . LYS A 1 98 ? -8.175 3.886 23.360 1.00 53.28 98 LYS A C 1
ATOM 759 O O . LYS A 1 98 ? -6.957 4.019 23.470 1.00 53.28 98 LYS A O 1
ATOM 764 N N . ALA A 1 99 ? -8.939 4.704 22.633 1.00 50.88 99 ALA A N 1
ATOM 765 C CA . ALA A 1 99 ? -8.416 5.920 22.017 1.00 50.88 99 ALA A CA 1
ATOM 766 C C . ALA A 1 99 ? -7.695 6.777 23.082 1.00 50.88 99 ALA A C 1
ATOM 768 O O . ALA A 1 99 ? -8.195 6.868 24.210 1.00 50.88 99 ALA A O 1
ATOM 769 N N . PRO A 1 100 ? -6.538 7.394 22.769 1.00 51.59 100 PRO A N 1
ATOM 770 C CA . PRO A 1 100 ? -5.873 8.300 23.695 1.00 51.59 100 PRO A CA 1
ATOM 771 C C . PRO A 1 100 ? -6.860 9.398 24.096 1.00 51.59 100 PRO A C 1
ATOM 773 O O . PRO A 1 100 ? -7.399 10.098 23.240 1.00 51.59 100 PRO A O 1
ATOM 776 N N . THR A 1 101 ? -7.135 9.531 25.394 1.00 48.28 101 THR A N 1
ATOM 777 C CA . THR A 1 101 ? -7.965 10.620 25.914 1.00 48.28 101 THR A CA 1
ATOM 778 C C . THR A 1 101 ? -7.351 11.942 25.473 1.00 48.28 101 THR A C 1
ATOM 780 O O . THR A 1 101 ? -6.200 12.235 25.795 1.00 48.28 101 THR A O 1
ATOM 783 N N . ALA A 1 102 ? -8.108 12.690 24.675 1.00 51.47 102 ALA A N 1
ATOM 784 C CA . ALA A 1 102 ? -7.670 13.893 23.993 1.00 51.47 102 ALA A CA 1
ATOM 785 C C . ALA A 1 102 ? -7.070 14.920 24.965 1.00 51.47 102 ALA A C 1
ATOM 787 O O . ALA A 1 102 ? -7.789 15.528 25.752 1.00 51.47 102 ALA A O 1
ATOM 788 N N . SER A 1 103 ? -5.757 15.142 24.884 1.00 48.00 103 SER A N 1
ATOM 789 C CA . SER A 1 103 ? -5.156 16.400 25.353 1.00 48.00 103 SER A CA 1
ATOM 790 C C . SER A 1 103 ? -3.790 16.750 24.752 1.00 48.00 103 SER A C 1
ATOM 792 O O . SER A 1 103 ? -3.288 17.836 25.034 1.00 48.00 103 SER A O 1
ATOM 794 N N . SER A 1 104 ? -3.150 15.919 23.913 1.00 46.50 104 SER A N 1
ATOM 795 C CA . SER A 1 104 ? -1.825 16.290 23.358 1.00 46.50 104 SER A CA 1
ATOM 796 C C . SER A 1 104 ? -1.465 15.736 21.970 1.00 46.50 104 SER A C 1
ATOM 798 O O . SER A 1 104 ? -0.350 15.957 21.504 1.00 46.50 104 SER A O 1
ATOM 800 N N . GLN A 1 105 ? -2.372 15.050 21.270 1.00 48.53 105 GLN A N 1
ATOM 801 C CA . GLN A 1 105 ? -2.106 14.502 19.931 1.00 48.53 105 GLN A CA 1
ATOM 802 C C . GLN A 1 105 ? -3.006 15.150 18.881 1.00 48.53 105 GLN A C 1
ATOM 804 O O . GLN A 1 105 ? -4.012 14.573 18.482 1.00 48.53 105 GLN A O 1
ATOM 809 N N . THR A 1 106 ? -2.684 16.361 18.425 1.00 46.91 106 THR A N 1
ATOM 810 C CA . THR A 1 106 ? -3.308 16.860 17.179 1.00 46.91 106 THR A CA 1
ATOM 811 C C . THR A 1 106 ? -2.432 17.826 16.386 1.00 46.91 106 THR A C 1
ATOM 813 O O . THR A 1 106 ? -2.620 17.942 15.186 1.00 46.91 106 THR A O 1
ATOM 816 N N . THR A 1 107 ? -1.411 18.450 16.978 1.00 46.00 107 THR A N 1
ATOM 817 C CA . THR A 1 107 ? -0.758 19.600 16.330 1.00 46.00 107 THR A CA 1
ATOM 818 C C . THR A 1 107 ? 0.098 19.262 15.100 1.00 46.00 107 THR A C 1
ATOM 820 O O . THR A 1 107 ? 0.152 20.055 14.166 1.00 46.00 107 THR A O 1
ATOM 823 N N . TRP A 1 108 ? 0.771 18.105 15.047 1.00 42.22 108 TRP A N 1
ATOM 824 C CA . TRP A 1 108 ? 1.677 17.805 13.921 1.00 42.22 108 TRP A CA 1
ATOM 825 C C . TRP A 1 108 ? 0.979 17.124 12.733 1.00 42.22 108 TRP A C 1
ATOM 827 O O . TRP A 1 108 ? 1.348 17.378 11.590 1.00 42.22 108 TRP A O 1
ATOM 837 N N . ILE A 1 109 ? -0.049 16.307 12.991 1.00 46.44 109 ILE A N 1
ATOM 838 C CA . ILE A 1 109 ? -0.851 15.656 11.943 1.00 46.44 109 ILE A CA 1
ATOM 839 C C . ILE A 1 109 ? -1.769 16.665 11.242 1.00 46.44 109 ILE A C 1
ATOM 841 O O . ILE A 1 109 ? -1.836 16.657 10.017 1.00 46.44 109 ILE A O 1
ATOM 845 N N . SER A 1 110 ? -2.405 17.582 11.987 1.00 52.12 110 SER A N 1
ATOM 846 C CA . SER A 1 110 ? -3.303 18.583 11.389 1.00 52.12 110 SER A CA 1
ATOM 847 C C . SER A 1 110 ? -2.567 19.510 10.423 1.00 52.12 110 SER A C 1
ATOM 849 O O . SER A 1 110 ? -3.079 19.831 9.357 1.00 52.12 110 SER A O 1
ATOM 851 N N . 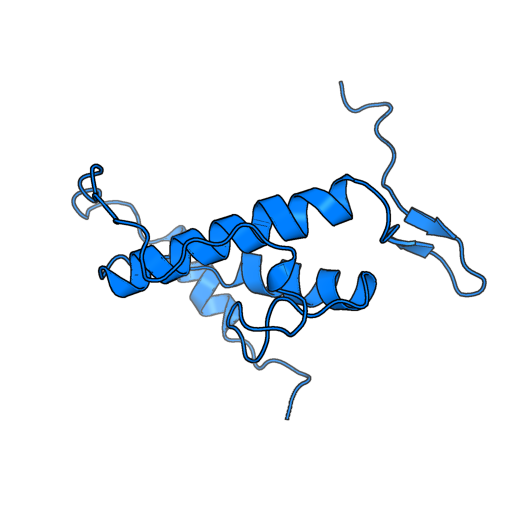THR A 1 111 ? -1.328 19.874 10.762 1.00 46.94 111 THR A N 1
ATOM 852 C CA . THR A 1 111 ? -0.494 20.754 9.935 1.00 46.94 111 THR A CA 1
ATOM 853 C C . THR A 1 111 ? -0.103 20.092 8.606 1.00 46.94 111 THR A C 1
ATOM 855 O O . THR A 1 111 ? -0.027 20.765 7.582 1.00 46.94 111 THR A O 1
ATOM 858 N N . ALA A 1 112 ? 0.127 18.773 8.595 1.00 45.56 112 ALA A N 1
ATOM 859 C CA . ALA A 1 112 ? 0.488 18.039 7.382 1.00 45.56 112 ALA A CA 1
ATOM 860 C C . ALA A 1 112 ? -0.701 17.867 6.420 1.00 45.56 112 ALA A C 1
ATOM 862 O O . ALA A 1 112 ? -0.519 17.964 5.208 1.00 45.56 112 ALA A O 1
ATOM 863 N N . ASP A 1 113 ? -1.911 17.652 6.946 1.00 51.97 113 ASP A N 1
ATOM 864 C CA . ASP A 1 113 ? -3.121 17.546 6.124 1.00 51.97 113 ASP A CA 1
ATOM 865 C C . ASP A 1 113 ? -3.589 18.909 5.593 1.00 51.97 113 ASP A C 1
ATOM 867 O O . ASP A 1 113 ? -3.973 18.998 4.428 1.00 51.97 113 ASP A O 1
ATOM 871 N N . GLU A 1 114 ? -3.488 19.986 6.383 1.00 49.91 114 G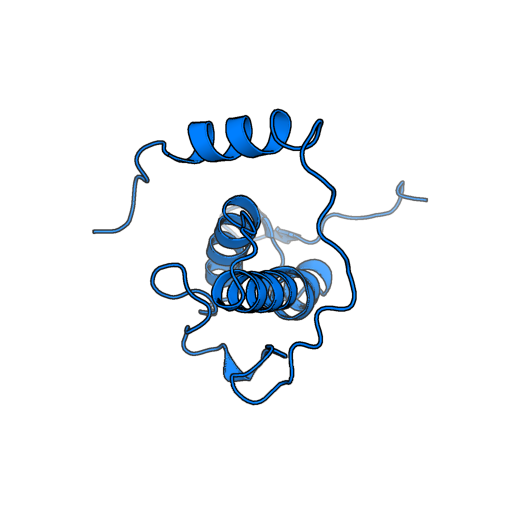LU A N 1
ATOM 872 C CA . GLU A 1 114 ? -3.778 21.352 5.911 1.00 49.91 114 GLU A CA 1
ATOM 873 C C . GLU A 1 114 ? -2.853 21.771 4.758 1.00 49.91 114 GLU A C 1
ATOM 875 O O . GLU A 1 114 ? -3.295 22.421 3.813 1.00 49.91 114 GLU A O 1
ATOM 880 N N . GLN A 1 115 ? -1.587 21.343 4.785 1.00 50.94 115 GLN A N 1
ATOM 881 C CA . GLN A 1 115 ? -0.617 21.602 3.715 1.00 50.94 115 GLN A CA 1
ATOM 882 C C . GLN A 1 115 ? -0.768 20.665 2.505 1.00 50.94 115 GLN A C 1
ATOM 884 O O . GLN A 1 115 ? -0.267 20.972 1.425 1.00 50.94 115 GLN A O 1
ATOM 889 N N . ALA A 1 116 ? -1.463 19.533 2.647 1.00 52.47 116 ALA A N 1
ATOM 890 C CA . ALA A 1 116 ? -1.703 18.587 1.555 1.00 52.47 116 ALA A CA 1
ATOM 891 C C . ALA A 1 116 ? -2.942 18.928 0.699 1.00 52.47 116 ALA A C 1
ATOM 893 O O . ALA A 1 116 ? -3.238 18.220 -0.269 1.00 52.47 116 ALA A O 1
ATOM 894 N N . LEU A 1 117 ? -3.661 20.007 1.038 1.00 48.69 117 LEU A N 1
ATOM 895 C CA . LEU A 1 117 ? -4.820 20.534 0.306 1.00 48.69 117 LEU A CA 1
ATOM 896 C C . LEU A 1 117 ? -4.453 21.429 -0.894 1.00 48.69 117 LEU A C 1
ATOM 898 O O . LEU A 1 117 ? -5.351 21.960 -1.549 1.00 48.69 117 LEU A O 1
ATOM 902 N N . GLU A 1 118 ? -3.166 21.581 -1.217 1.00 42.28 118 GLU A N 1
ATOM 903 C CA . GLU A 1 118 ? -2.72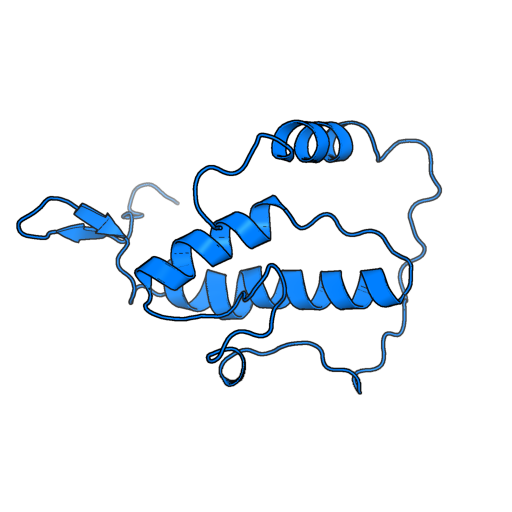0 22.279 -2.428 1.00 42.28 118 GLU A CA 1
ATOM 904 C C . GLU A 1 118 ? -3.386 21.678 -3.690 1.00 42.28 118 GLU A C 1
ATOM 906 O O . GLU A 1 118 ? -3.490 20.449 -3.815 1.00 42.28 118 GLU A O 1
ATOM 911 N N . PRO A 1 119 ? -3.865 22.513 -4.636 1.00 44.88 119 PRO A N 1
ATOM 912 C CA . PRO A 1 119 ? -4.596 22.048 -5.806 1.00 44.88 119 PRO A CA 1
ATOM 913 C C . PRO A 1 119 ? -3.758 21.04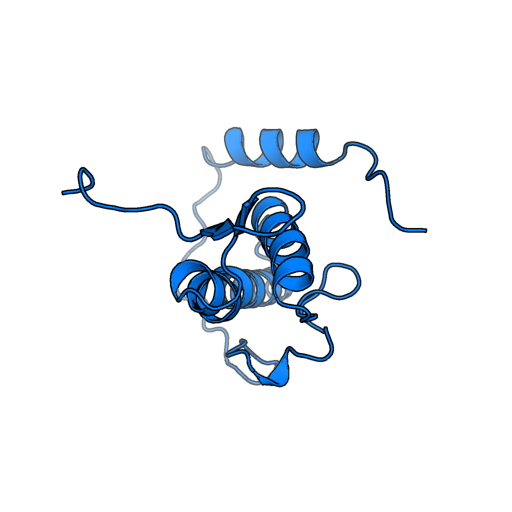9 -6.607 1.00 44.88 119 PRO A C 1
ATOM 915 O O . PRO A 1 119 ? -2.701 21.363 -7.159 1.00 44.88 119 PRO A O 1
ATOM 918 N N . ARG A 1 120 ? -4.260 19.812 -6.661 1.00 51.84 120 ARG A N 1
ATOM 919 C CA . ARG A 1 120 ? -3.630 18.686 -7.349 1.00 51.84 120 ARG A CA 1
ATOM 920 C C . ARG A 1 120 ? -3.632 18.952 -8.852 1.00 51.84 120 ARG A C 1
ATOM 922 O O . ARG A 1 120 ? -4.635 18.736 -9.529 1.00 51.84 120 ARG A O 1
ATOM 929 N N . TYR A 1 121 ? -2.508 19.411 -9.391 1.00 40.75 121 TYR A N 1
ATOM 930 C CA . TYR A 1 121 ? -2.308 19.441 -10.836 1.00 40.75 121 TYR A CA 1
ATOM 931 C C . TYR A 1 121 ? -2.251 18.002 -11.367 1.00 40.75 121 TYR A C 1
ATOM 933 O O . TYR A 1 121 ? -1.272 17.291 -11.154 1.00 40.75 121 TYR A O 1
ATOM 941 N N . GLY A 1 122 ? -3.308 17.589 -12.073 1.00 41.75 122 GLY A N 1
ATOM 942 C CA . GLY A 1 122 ? -3.315 16.373 -12.887 1.00 41.75 122 GLY A CA 1
ATOM 943 C C . GLY A 1 122 ? -4.259 15.259 -12.432 1.00 41.75 122 GLY A C 1
ATOM 944 O O . GLY A 1 122 ? -3.794 14.158 -12.151 1.00 41.75 122 GLY A O 1
ATOM 945 N N . ASN A 1 123 ? -5.569 15.513 -12.433 1.00 31.73 123 ASN A N 1
ATOM 946 C CA . ASN A 1 123 ? -6.585 14.579 -12.946 1.00 31.73 123 ASN A CA 1
ATOM 947 C C . ASN A 1 123 ? -7.895 15.374 -13.170 1.00 31.73 123 ASN A C 1
ATOM 949 O O . ASN A 1 123 ? -8.252 16.117 -12.254 1.00 31.73 123 ASN A O 1
ATOM 953 N N . PRO A 1 124 ? -8.561 15.311 -14.343 1.00 42.25 124 PRO A N 1
ATOM 954 C CA . PRO A 1 124 ? -9.890 15.903 -14.528 1.00 42.25 124 PRO A CA 1
ATOM 955 C C . PRO A 1 124 ? -10.951 15.294 -13.601 1.00 42.25 124 PRO A C 1
ATOM 957 O O . PRO A 1 124 ? -10.758 14.143 -13.140 1.00 42.25 124 PRO A O 1
#

Sequence (124 aa):
AYQMAKTPFIRTNQGVMPNPNHRVVTDDIGWGLCALVSIAERLEVSGISTPTTMMRMLIEWHQKIMGKEYLYNGKLRGRDCSELVLLTGGDSLDLVAKAPTASSQTTWISTADEQALEPRYGNP

Foldseek 3Di:
DCPPPDQQWDADPVGIDHDLPDCCLPCCQQVNLLQVVLVQVVVVVVVHHDDNLVSLVVNVVSCVVNVHCQDDPSDRPGPRSVVHDHDDPPDDDPPPDDDPDDDPPDDPVVVVVVVSPPPDPDDD

InterPro domains:
  IPR008927 6-phosphogluconate dehydrogenase-like, C-terminal domain superfamily [SSF48179] (18-80)
  IPR013328 6-phosphogluconate dehydrogenase, domain 2 [G3DSA:1.10.1040.10] (1-99)
  IPR051729 Opine/Lysopine Dehydrogenase [PTHR38015] (2-83)

Secondary structure (DSSP, 8-state):
--TTPPP-EEEETTEEEE-TTSHHHHHIIIIIIHHHHHHHHHHHHTT-----HHHHHHHHHHHHHHT---EETTEE--TTGGGS----TTS-----SPPPPSSSS-HHHHHHHHHTTS--SS--

Organism: Polarella glacialis (NCBI:txid89957)

pLDDT: mean 79.43, std 18.37, range [31.73, 96.88]

Radius of gyration: 17.31 Å; chains: 1; bounding box: 44×32×48 Å